Protein AF-A0A433E948-F1 (afdb_monomer_lite)

Structure (mmCIF, N/CA/C/O backbone):
data_AF-A0A433E948-F1
#
_entry.id   AF-A0A433E948-F1
#
loop_
_atom_site.group_PDB
_atom_site.id
_atom_site.type_symbol
_atom_site.label_atom_id
_atom_site.label_alt_id
_atom_site.label_comp_id
_atom_site.label_asym_id
_atom_site.label_entity_id
_atom_site.label_seq_id
_atom_site.pdbx_PDB_ins_code
_atom_site.Cartn_x
_atom_site.Cartn_y
_atom_site.Cartn_z
_atom_site.occupancy
_atom_site.B_iso_or_equiv
_atom_site.auth_seq_id
_atom_site.auth_comp_id
_atom_site.auth_asym_id
_atom_site.auth_atom_id
_atom_site.pdbx_PDB_model_num
ATOM 1 N N . MET A 1 1 ? 7.884 -12.802 -41.665 1.00 36.50 1 MET A N 1
ATOM 2 C CA . MET A 1 1 ? 8.271 -11.445 -41.231 1.00 36.50 1 MET A CA 1
ATOM 3 C C . MET A 1 1 ? 7.058 -10.825 -40.561 1.00 36.50 1 MET A C 1
ATOM 5 O O . MET A 1 1 ? 6.225 -10.236 -41.233 1.00 36.50 1 MET A O 1
ATOM 9 N N . THR A 1 2 ? 6.878 -11.065 -39.266 1.00 41.88 2 THR A N 1
ATOM 10 C CA . THR A 1 2 ? 5.901 -10.313 -38.471 1.00 41.88 2 THR A CA 1
ATOM 11 C C . THR A 1 2 ? 6.475 -8.914 -38.308 1.00 41.88 2 THR A C 1
ATOM 13 O O . THR A 1 2 ? 7.564 -8.786 -37.754 1.00 41.88 2 THR A O 1
ATOM 16 N N . GLN A 1 3 ? 5.821 -7.894 -38.867 1.00 40.62 3 GLN A N 1
ATOM 17 C CA . GLN A 1 3 ? 6.218 -6.512 -38.606 1.00 40.62 3 GLN A CA 1
ATOM 18 C C . GLN A 1 3 ? 6.177 -6.296 -37.090 1.00 40.62 3 GLN A C 1
ATOM 20 O O . GLN A 1 3 ? 5.140 -6.527 -36.466 1.00 40.62 3 GLN A O 1
ATOM 25 N N . GLU A 1 4 ? 7.318 -5.945 -36.492 1.00 48.28 4 GLU A N 1
ATOM 26 C CA . GLU A 1 4 ? 7.333 -5.499 -35.102 1.00 48.28 4 GLU A CA 1
ATOM 27 C C . GLU A 1 4 ? 6.464 -4.233 -35.022 1.00 48.28 4 GLU A C 1
ATOM 29 O O . GLU A 1 4 ? 6.575 -3.372 -35.898 1.00 48.28 4 GLU A O 1
ATOM 34 N N . PRO A 1 5 ? 5.549 -4.132 -34.043 1.00 51.66 5 PRO A N 1
ATOM 35 C CA . PRO A 1 5 ? 4.660 -2.986 -33.935 1.00 51.66 5 PRO A CA 1
ATOM 36 C C . PRO A 1 5 ? 5.494 -1.708 -33.812 1.00 51.66 5 PRO A C 1
ATOM 38 O O . PRO A 1 5 ? 6.312 -1.580 -32.900 1.00 51.66 5 PRO A O 1
ATOM 41 N N . GLU A 1 6 ? 5.288 -0.776 -34.742 1.00 46.12 6 GLU A N 1
ATOM 42 C CA . GLU A 1 6 ? 5.963 0.518 -34.779 1.00 46.12 6 GLU A CA 1
ATOM 43 C C . GLU A 1 6 ? 5.616 1.301 -33.505 1.00 46.12 6 GLU A C 1
ATOM 45 O O . GLU A 1 6 ? 4.512 1.824 -33.330 1.00 46.12 6 GLU A O 1
ATOM 50 N N . PHE A 1 7 ? 6.545 1.306 -32.548 1.00 49.09 7 PHE A N 1
ATOM 51 C CA . PHE A 1 7 ? 6.340 1.946 -31.259 1.00 49.09 7 PHE A CA 1
ATOM 52 C C . PHE A 1 7 ? 6.556 3.453 -31.406 1.00 49.09 7 PHE A C 1
ATOM 54 O O . PHE A 1 7 ? 7.684 3.940 -31.427 1.00 49.09 7 PHE A O 1
ATOM 61 N N . ASN A 1 8 ? 5.454 4.192 -31.526 1.00 48.59 8 ASN A N 1
ATOM 62 C CA . ASN A 1 8 ? 5.470 5.634 -31.723 1.00 48.59 8 ASN A CA 1
ATOM 63 C C . ASN A 1 8 ? 6.019 6.373 -30.481 1.00 48.59 8 ASN A C 1
ATOM 65 O O . ASN A 1 8 ? 5.336 6.512 -29.466 1.00 48.59 8 ASN A O 1
ATOM 69 N N . THR A 1 9 ? 7.250 6.880 -30.582 1.00 49.47 9 THR A N 1
ATOM 70 C CA . THR A 1 9 ? 7.962 7.641 -29.538 1.00 49.47 9 THR A CA 1
ATOM 71 C C . THR A 1 9 ? 7.533 9.109 -29.435 1.00 49.47 9 THR A C 1
ATOM 73 O O . THR A 1 9 ? 8.004 9.819 -28.548 1.00 49.47 9 THR A O 1
ATOM 76 N N . SER A 1 10 ? 6.641 9.585 -30.314 1.00 47.56 10 SER A N 1
ATOM 77 C CA . SER A 1 10 ? 6.194 10.988 -30.345 1.00 47.56 10 SER A CA 1
ATOM 78 C C . SER A 1 10 ? 5.072 11.318 -29.354 1.00 47.56 10 SER A C 1
ATOM 80 O O . SER A 1 10 ? 4.776 12.494 -29.128 1.00 47.56 10 SER A O 1
ATOM 82 N N . HIS A 1 11 ? 4.456 10.310 -28.727 1.00 45.62 11 HIS A N 1
ATOM 83 C CA . HIS A 1 11 ? 3.423 10.532 -27.720 1.00 45.62 11 HIS A CA 1
ATOM 84 C C . HIS A 1 11 ? 4.028 10.609 -26.311 1.00 45.62 11 HIS A C 1
ATOM 86 O O . HIS A 1 11 ? 4.824 9.742 -25.944 1.00 45.62 11 HIS A O 1
ATOM 92 N N . PRO A 1 12 ? 3.650 11.617 -25.496 1.00 50.97 12 PRO A N 1
ATOM 93 C CA . PRO A 1 12 ? 4.060 11.681 -24.099 1.00 50.97 12 PRO A CA 1
ATOM 94 C C . PRO A 1 12 ? 3.668 10.385 -23.394 1.00 50.97 12 PRO A C 1
ATOM 96 O O . PRO A 1 12 ? 2.629 9.796 -23.697 1.00 50.97 12 PRO A O 1
ATOM 99 N N . GLU A 1 13 ? 4.506 9.955 -22.456 1.00 54.75 13 GLU A N 1
ATOM 100 C CA . GLU A 1 13 ? 4.383 8.703 -21.712 1.00 54.75 13 GLU A CA 1
ATOM 101 C C . GLU A 1 13 ? 3.219 8.788 -20.708 1.00 54.75 13 GLU A C 1
ATOM 103 O O . GLU A 1 13 ? 3.379 8.846 -19.491 1.00 54.75 13 GLU A O 1
ATOM 108 N N . TYR A 1 14 ? 2.010 8.891 -21.249 1.00 53.09 14 TYR A N 1
ATOM 109 C CA . TYR A 1 14 ? 0.777 9.060 -20.513 1.00 53.09 14 TYR A CA 1
ATOM 110 C C . TYR A 1 14 ? 0.203 7.682 -20.220 1.00 53.09 14 TYR A C 1
ATOM 112 O O . TYR A 1 14 ? -0.416 7.045 -21.074 1.00 53.09 14 TYR A O 1
ATOM 120 N N . VAL A 1 15 ? 0.429 7.198 -19.002 1.00 59.47 15 VAL A N 1
ATOM 121 C CA . VAL A 1 15 ? -0.239 5.992 -18.515 1.00 59.47 15 VAL A CA 1
ATOM 122 C C . VAL A 1 15 ? -1.717 6.332 -18.282 1.00 59.47 15 VAL A C 1
ATOM 124 O O . VAL A 1 15 ? -2.007 7.277 -17.541 1.00 59.47 15 VAL A O 1
ATOM 127 N N . PRO A 1 16 ? -2.672 5.610 -18.900 1.00 62.66 16 PRO A N 1
ATOM 128 C CA . PRO A 1 16 ? -4.090 5.835 -18.653 1.00 62.66 16 PRO A CA 1
ATOM 129 C C . PRO A 1 16 ? -4.399 5.690 -17.161 1.00 62.66 16 PRO A C 1
ATOM 131 O O . PRO A 1 16 ? -3.874 4.792 -16.503 1.00 62.66 16 PRO A O 1
ATOM 134 N N . PHE A 1 17 ? -5.291 6.537 -16.640 1.00 58.91 17 PHE A N 1
ATOM 135 C CA . PHE A 1 17 ? -5.689 6.532 -15.226 1.00 58.91 17 PHE A CA 1
ATOM 136 C C . PHE A 1 17 ? -6.100 5.137 -14.733 1.00 58.91 17 PHE A C 1
ATOM 138 O O . PHE A 1 17 ? -5.697 4.728 -13.652 1.00 58.91 17 PHE A O 1
ATOM 145 N N . SER A 1 18 ? -6.838 4.384 -15.555 1.00 58.22 18 SER A N 1
ATOM 146 C CA . SER A 1 18 ? -7.261 3.021 -15.224 1.00 58.22 18 SER A CA 1
ATOM 147 C C . SER A 1 18 ? -6.076 2.076 -15.002 1.00 58.22 18 SER A C 1
ATOM 149 O O . SER A 1 18 ? -6.086 1.323 -14.037 1.00 58.22 18 SER A O 1
ATOM 151 N N . ASN A 1 19 ? -5.022 2.159 -15.816 1.00 66.00 19 ASN A N 1
ATOM 152 C CA . ASN A 1 19 ? -3.858 1.280 -15.688 1.00 66.00 19 ASN A CA 1
ATOM 153 C C . ASN A 1 19 ? -3.017 1.637 -14.456 1.00 66.00 19 ASN A C 1
ATOM 155 O O . ASN A 1 19 ? -2.548 0.742 -13.758 1.00 66.00 19 ASN A O 1
ATOM 159 N N . ALA A 1 20 ? -2.853 2.935 -14.176 1.00 65.88 20 ALA A N 1
ATOM 160 C CA . ALA A 1 20 ? -2.168 3.400 -12.969 1.00 65.88 20 ALA A CA 1
ATOM 161 C C . ALA A 1 20 ? -2.931 2.988 -11.698 1.00 65.88 20 ALA A C 1
ATOM 163 O O . ALA A 1 20 ? -2.327 2.489 -10.752 1.00 65.88 20 ALA A O 1
ATOM 164 N N . TYR A 1 21 ? -4.259 3.125 -11.717 1.00 64.88 21 TYR A N 1
ATOM 165 C CA . TYR A 1 21 ? -5.129 2.729 -10.614 1.00 64.88 21 TYR A CA 1
ATOM 166 C C . TYR A 1 21 ? -5.114 1.215 -10.377 1.00 64.88 21 TYR A C 1
ATOM 168 O O . TYR A 1 21 ? -4.964 0.783 -9.242 1.00 64.88 21 TYR A O 1
ATOM 176 N N . ILE A 1 22 ? -5.195 0.393 -11.431 1.00 67.62 22 ILE A N 1
ATOM 177 C CA . ILE A 1 22 ? -5.142 -1.074 -11.301 1.00 67.62 22 ILE A CA 1
ATOM 178 C C . ILE A 1 22 ? -3.809 -1.527 -10.685 1.00 67.62 22 ILE A C 1
ATOM 180 O O . ILE A 1 22 ? -3.804 -2.418 -9.836 1.00 67.62 22 ILE A O 1
ATOM 184 N N . GLY A 1 23 ? -2.688 -0.907 -11.073 1.00 65.44 23 GLY A N 1
ATOM 185 C CA . GLY A 1 23 ? -1.378 -1.201 -10.484 1.00 65.44 23 GLY A CA 1
ATOM 186 C C . GLY A 1 23 ? -1.305 -0.857 -8.993 1.00 65.44 23 GLY A C 1
ATOM 187 O O . GLY A 1 23 ? -0.847 -1.673 -8.190 1.00 65.44 23 GLY A O 1
ATOM 188 N N . HIS A 1 24 ? -1.817 0.316 -8.616 1.00 70.62 24 HIS A N 1
ATOM 189 C CA . HIS A 1 24 ? -1.901 0.746 -7.219 1.00 70.62 24 HIS A CA 1
ATOM 190 C C . HIS A 1 24 ? -2.816 -0.173 -6.399 1.00 70.62 24 HIS A C 1
ATOM 192 O O . HIS A 1 24 ? -2.394 -0.694 -5.375 1.00 70.62 24 HIS A O 1
ATOM 198 N N . VAL A 1 25 ? -4.001 -0.520 -6.911 1.00 69.94 25 VAL A N 1
ATOM 199 C CA . VAL A 1 25 ? -4.935 -1.448 -6.248 1.00 69.94 25 VAL A CA 1
ATOM 200 C C . VAL A 1 25 ? -4.334 -2.838 -6.039 1.00 69.94 25 VAL A C 1
ATOM 202 O O . VAL A 1 25 ? -4.521 -3.421 -4.974 1.00 69.94 25 VAL A O 1
ATOM 205 N N . MET A 1 26 ? -3.594 -3.378 -7.011 1.00 73.25 26 MET A N 1
ATOM 206 C CA . MET A 1 26 ? -2.921 -4.672 -6.841 1.00 73.25 26 MET A CA 1
ATOM 207 C C . MET A 1 26 ? -1.862 -4.619 -5.735 1.00 73.25 26 MET A C 1
ATOM 209 O O . MET A 1 26 ? -1.799 -5.510 -4.888 1.00 73.25 26 MET A O 1
ATOM 213 N N . THR A 1 27 ? -1.062 -3.553 -5.713 1.00 75.38 27 THR A N 1
ATOM 214 C CA . THR A 1 27 ? 0.006 -3.372 -4.720 1.00 75.38 27 THR A CA 1
ATOM 215 C C . THR A 1 27 ? -0.581 -3.123 -3.325 1.00 75.38 27 THR A C 1
ATOM 217 O O . THR A 1 27 ? -0.209 -3.799 -2.364 1.00 75.38 27 THR A O 1
ATOM 220 N N . GLY A 1 28 ? -1.575 -2.238 -3.226 1.00 76.06 28 GLY A N 1
ATOM 221 C CA . GLY A 1 28 ? -2.338 -1.958 -2.012 1.00 76.06 28 GLY A CA 1
ATOM 222 C C . GLY A 1 28 ? -3.085 -3.179 -1.480 1.00 76.06 28 GLY A C 1
ATOM 223 O O . GLY A 1 28 ? -3.131 -3.394 -0.271 1.00 76.06 28 GLY A O 1
ATOM 224 N N . GLY A 1 29 ? -3.595 -4.041 -2.364 1.00 78.81 29 GLY A N 1
ATOM 225 C CA . GLY A 1 29 ? -4.227 -5.306 -1.992 1.00 78.81 29 GLY A CA 1
ATOM 226 C C . GLY A 1 29 ? -3.271 -6.254 -1.263 1.00 78.81 29 GLY A C 1
ATOM 227 O O . GLY A 1 29 ? -3.619 -6.783 -0.208 1.00 78.81 29 GLY A O 1
ATOM 228 N N . ILE A 1 30 ? -2.043 -6.425 -1.767 1.00 83.25 30 ILE A N 1
ATOM 229 C CA . ILE A 1 30 ? -1.013 -7.254 -1.111 1.00 83.25 30 ILE A CA 1
ATOM 230 C C . ILE A 1 30 ? -0.652 -6.682 0.265 1.00 83.25 30 ILE A C 1
ATOM 232 O O . ILE A 1 30 ? -0.582 -7.423 1.254 1.00 83.25 30 ILE A O 1
ATOM 236 N N . VAL A 1 31 ? -0.460 -5.361 0.344 1.00 82.75 31 VAL A N 1
ATOM 237 C CA . VAL A 1 31 ? -0.175 -4.662 1.606 1.00 82.75 31 VAL A CA 1
ATOM 238 C C . VAL A 1 31 ? -1.304 -4.882 2.609 1.00 82.75 31 VAL A C 1
ATOM 240 O O . VAL A 1 31 ? -1.048 -5.266 3.748 1.00 82.75 31 VAL A O 1
ATOM 243 N N . ALA A 1 32 ? -2.553 -4.714 2.188 1.00 82.69 32 ALA A N 1
ATOM 244 C CA . ALA A 1 32 ? -3.706 -4.835 3.064 1.00 82.69 32 ALA A CA 1
ATOM 245 C C . ALA A 1 32 ? -3.953 -6.261 3.562 1.00 82.69 32 ALA A C 1
ATOM 247 O O . ALA A 1 32 ? -4.282 -6.440 4.734 1.00 82.69 32 ALA A O 1
ATOM 248 N N . VAL A 1 33 ? -3.741 -7.281 2.724 1.00 86.25 33 VAL A N 1
ATOM 249 C CA . VAL A 1 33 ? -3.783 -8.686 3.165 1.00 86.25 33 VAL A CA 1
ATOM 250 C C . VAL A 1 33 ? -2.695 -8.946 4.206 1.00 86.25 33 VAL A C 1
ATOM 252 O O . VAL A 1 33 ? -2.969 -9.535 5.252 1.00 86.25 33 VAL A O 1
ATOM 255 N N . THR A 1 34 ? -1.479 -8.454 3.960 1.00 86.56 34 THR A N 1
ATOM 256 C CA . THR A 1 34 ? -0.351 -8.608 4.890 1.00 86.56 34 THR A CA 1
ATOM 257 C C . THR A 1 34 ? -0.650 -7.936 6.231 1.00 86.56 34 THR A C 1
ATOM 259 O O . THR A 1 34 ? -0.540 -8.572 7.280 1.00 86.56 34 THR A O 1
ATOM 262 N N . VAL A 1 35 ? -1.099 -6.678 6.213 1.00 88.19 35 VAL A N 1
ATOM 263 C CA . VAL A 1 35 ? -1.495 -5.935 7.420 1.00 88.19 35 VAL A CA 1
ATOM 264 C C . VAL A 1 35 ? -2.659 -6.620 8.133 1.00 88.19 35 VAL A C 1
ATOM 266 O O . VAL A 1 35 ? -2.640 -6.724 9.357 1.00 88.19 35 VAL A O 1
ATOM 269 N N . GLY A 1 36 ? -3.638 -7.136 7.389 1.00 87.19 36 GLY A N 1
ATOM 270 C CA . GLY A 1 36 ? -4.776 -7.866 7.938 1.00 87.19 36 GLY A CA 1
ATOM 271 C C . GLY A 1 36 ? -4.359 -9.108 8.723 1.00 87.19 36 GLY A C 1
ATOM 272 O O . GLY A 1 36 ? -4.812 -9.299 9.851 1.00 87.19 36 GLY A O 1
ATOM 273 N N . ILE A 1 37 ? -3.442 -9.909 8.172 1.00 88.81 37 ILE A N 1
ATOM 274 C CA . ILE A 1 37 ? -2.891 -11.093 8.848 1.00 88.81 37 ILE A CA 1
ATOM 275 C C . ILE A 1 37 ? -2.121 -10.684 10.108 1.00 88.81 37 ILE A C 1
ATOM 277 O O . ILE A 1 37 ? -2.341 -11.255 11.177 1.00 88.81 37 ILE A O 1
ATOM 281 N N . VAL A 1 38 ? -1.247 -9.677 10.012 1.00 90.44 38 VAL A N 1
ATOM 282 C CA . VAL A 1 38 ? -0.446 -9.208 11.157 1.00 90.44 38 VAL A CA 1
ATOM 283 C C . VAL A 1 38 ? -1.340 -8.654 12.268 1.00 90.44 38 VAL A C 1
ATOM 285 O O . VAL A 1 38 ? -1.141 -8.974 13.441 1.00 90.44 38 VAL A O 1
ATOM 288 N N . TYR A 1 39 ? -2.357 -7.869 11.919 1.00 90.44 39 TYR A N 1
ATOM 289 C CA . TYR A 1 39 ? -3.329 -7.360 12.881 1.00 90.44 39 TYR A CA 1
ATOM 290 C C . TYR A 1 39 ? -4.122 -8.481 13.543 1.00 90.44 39 TYR A C 1
ATOM 292 O O . TYR A 1 39 ? -4.300 -8.474 14.761 1.00 90.44 39 TYR A O 1
ATOM 300 N N . TRP A 1 40 ? -4.563 -9.468 12.762 1.00 87.00 40 TRP A N 1
ATOM 301 C CA . TRP A 1 40 ? -5.281 -10.615 13.299 1.00 87.00 40 TRP A CA 1
ATOM 302 C C . TRP A 1 40 ? -4.433 -11.369 14.329 1.00 87.00 40 TRP A C 1
ATOM 304 O O . TRP A 1 40 ? -4.918 -11.631 15.429 1.00 87.00 40 TRP A O 1
ATOM 314 N N . LEU A 1 41 ? -3.148 -11.606 14.042 1.00 88.19 41 LEU A N 1
ATOM 315 C CA . LEU A 1 41 ? -2.209 -12.210 14.995 1.00 88.19 41 LEU A CA 1
ATOM 316 C C . LEU A 1 41 ? -2.028 -11.364 16.265 1.00 88.19 41 LEU A C 1
ATOM 318 O O . LEU A 1 41 ? -1.987 -11.918 17.363 1.00 88.19 41 LEU A O 1
ATOM 322 N N . LEU A 1 42 ? -1.974 -10.034 16.143 1.00 88.06 42 LEU A N 1
ATOM 323 C CA . LEU A 1 42 ? -1.914 -9.122 17.293 1.00 88.06 42 LEU A CA 1
ATOM 324 C C . LEU A 1 42 ? -3.214 -9.122 18.112 1.00 88.06 42 LEU A C 1
ATOM 326 O O . LEU A 1 42 ? -3.175 -8.993 19.332 1.00 88.06 42 LEU A O 1
ATOM 330 N N . SER A 1 43 ? -4.372 -9.310 17.483 1.00 85.62 43 SER A N 1
ATOM 331 C CA . SER A 1 43 ? -5.663 -9.313 18.186 1.00 85.62 43 SER A CA 1
ATOM 332 C C . SER A 1 43 ? -5.861 -10.520 19.120 1.00 85.62 43 SER A C 1
ATOM 334 O O . SER A 1 43 ? -6.705 -10.474 20.019 1.00 85.62 43 SER A O 1
ATOM 336 N N . ILE A 1 44 ? -5.071 -11.591 18.947 1.00 85.25 44 ILE A N 1
ATOM 337 C CA . ILE A 1 44 ? -5.133 -12.805 19.777 1.00 85.25 44 ILE A CA 1
ATOM 338 C C . ILE A 1 44 ? -4.737 -12.499 21.236 1.00 85.25 44 ILE A C 1
ATOM 340 O O . ILE A 1 44 ? -5.564 -12.735 22.124 1.00 85.25 44 ILE A O 1
ATOM 344 N N . PRO A 1 45 ? -3.530 -11.964 21.524 1.00 84.81 45 PRO A N 1
ATOM 345 C CA . PRO A 1 45 ? -3.131 -11.610 22.886 1.00 84.81 45 PRO A CA 1
ATOM 346 C C . PRO A 1 45 ? -3.756 -10.302 23.400 1.00 84.81 45 PRO A C 1
ATOM 348 O O . PRO A 1 45 ? -3.878 -10.132 24.612 1.00 84.81 45 PRO A O 1
ATOM 351 N N . PHE A 1 46 ? -4.164 -9.378 22.522 1.00 82.88 46 PHE A N 1
ATOM 352 C CA . PHE A 1 46 ? -4.648 -8.051 22.920 1.00 82.88 46 PHE A CA 1
ATOM 353 C C . PHE A 1 46 ? -6.167 -7.919 22.757 1.00 82.88 46 PHE A C 1
ATOM 355 O O . PHE A 1 46 ? -6.675 -7.598 21.684 1.00 82.88 46 PHE A O 1
ATOM 362 N N . SER A 1 47 ? -6.910 -8.091 23.856 1.00 78.44 47 SER A N 1
ATOM 363 C CA . SER A 1 47 ? -8.381 -7.991 23.870 1.00 78.44 47 SER A CA 1
ATOM 364 C C . SER A 1 47 ? -8.919 -6.637 23.388 1.00 78.44 47 SER A C 1
ATOM 366 O O . SER A 1 47 ? -9.983 -6.596 22.778 1.00 78.44 47 SER A O 1
ATOM 368 N N . ALA A 1 48 ? -8.169 -5.551 23.598 1.00 78.25 48 ALA A N 1
ATOM 369 C CA . ALA A 1 48 ? -8.510 -4.201 23.144 1.00 78.25 48 ALA A CA 1
ATOM 370 C C . ALA A 1 48 ? -8.506 -4.030 21.609 1.00 78.25 48 ALA A C 1
ATOM 372 O O . ALA A 1 48 ? -8.990 -3.017 21.107 1.00 78.25 48 ALA A O 1
ATOM 373 N N . LEU A 1 49 ? -7.960 -5.002 20.870 1.00 81.88 49 LEU A N 1
ATOM 374 C CA . LEU A 1 49 ? -7.902 -5.020 19.405 1.00 81.88 49 LEU A CA 1
ATOM 375 C C . LEU A 1 49 ? -8.893 -6.015 18.790 1.00 81.88 49 LEU A C 1
ATOM 377 O O . LEU A 1 49 ? -8.842 -6.279 17.592 1.00 81.88 49 LEU A O 1
ATOM 381 N N . LYS A 1 50 ? -9.787 -6.606 19.588 1.00 86.06 50 LYS A N 1
ATOM 382 C CA . LYS A 1 50 ? -10.800 -7.514 19.052 1.00 86.06 50 LYS A CA 1
ATOM 383 C C . LYS A 1 50 ? -11.880 -6.722 18.331 1.00 86.06 50 LYS A C 1
ATOM 385 O O . LYS A 1 50 ? -12.530 -5.858 18.910 1.00 86.06 50 LYS A O 1
ATOM 390 N N . VAL A 1 51 ? -12.093 -7.084 17.077 1.00 86.19 51 VAL A N 1
ATOM 391 C CA . VAL A 1 51 ? -13.137 -6.549 16.204 1.00 86.19 51 VAL A CA 1
ATOM 392 C C . VAL A 1 51 ? -13.914 -7.704 15.591 1.00 86.19 51 VAL A C 1
ATOM 394 O O . VAL A 1 51 ? -13.414 -8.830 15.507 1.00 86.19 51 VAL A O 1
ATOM 397 N N . ASN A 1 52 ? -15.148 -7.443 15.166 1.00 88.44 52 ASN A N 1
ATOM 398 C CA . ASN A 1 52 ? -15.894 -8.416 14.383 1.00 88.44 52 ASN A CA 1
ATOM 399 C C . ASN A 1 52 ? -15.180 -8.642 13.037 1.00 88.44 52 ASN A C 1
ATOM 401 O O . ASN A 1 52 ? -14.785 -7.683 12.373 1.00 88.44 52 ASN A O 1
ATOM 405 N N . LEU A 1 53 ? -15.016 -9.907 12.632 1.00 84.69 53 LEU A N 1
ATOM 406 C CA . LEU A 1 53 ? -14.322 -10.263 11.391 1.00 84.69 53 LEU A CA 1
ATOM 407 C C . LEU A 1 53 ? -14.996 -9.649 10.156 1.00 84.69 53 LEU A C 1
ATOM 409 O O . LEU A 1 53 ? -14.302 -9.191 9.253 1.00 84.69 53 LEU A O 1
ATOM 413 N N . GLN A 1 54 ? -16.330 -9.616 10.119 1.00 87.81 54 GLN A N 1
ATOM 414 C CA . GLN A 1 54 ? -17.078 -9.046 9.001 1.00 87.81 54 GLN A CA 1
ATOM 415 C C . GLN A 1 54 ? -16.810 -7.543 8.871 1.00 87.81 54 GLN A C 1
ATOM 417 O O . GLN A 1 54 ? -16.456 -7.078 7.787 1.00 87.81 54 GLN A O 1
ATOM 422 N N . ASP A 1 55 ? -16.905 -6.805 9.978 1.00 87.38 55 ASP A N 1
ATOM 423 C CA . ASP A 1 55 ? -16.644 -5.361 10.001 1.00 87.38 55 ASP A CA 1
ATOM 424 C C . ASP A 1 55 ? -15.191 -5.059 9.622 1.00 87.38 55 ASP A C 1
ATOM 426 O O . ASP A 1 55 ? -14.920 -4.123 8.871 1.00 87.38 55 ASP A O 1
ATOM 430 N N . PHE A 1 56 ? -14.252 -5.894 10.078 1.00 87.25 56 PHE A N 1
ATOM 431 C CA . PHE A 1 56 ? -12.837 -5.775 9.738 1.00 87.25 56 PHE A CA 1
ATOM 432 C C . PHE A 1 56 ? -12.558 -5.990 8.247 1.00 87.25 56 PHE A C 1
ATOM 434 O O . PHE A 1 56 ? -11.815 -5.216 7.642 1.00 87.25 56 PHE A O 1
ATOM 441 N N . VAL A 1 57 ? -13.163 -7.010 7.633 1.00 86.75 57 VAL A N 1
ATOM 442 C CA . VAL A 1 57 ? -13.000 -7.284 6.197 1.00 86.75 57 VAL A CA 1
ATOM 443 C C . VAL A 1 57 ? -13.572 -6.139 5.361 1.00 86.75 57 VAL A C 1
ATOM 445 O O . VAL A 1 57 ? -12.898 -5.659 4.450 1.00 86.75 57 VAL A O 1
ATOM 448 N N . ILE A 1 58 ? -14.776 -5.661 5.690 1.00 88.44 58 ILE A N 1
ATOM 449 C CA . ILE A 1 58 ? -15.395 -4.518 5.000 1.00 88.44 58 ILE A CA 1
ATOM 450 C C . ILE A 1 58 ? -14.502 -3.280 5.132 1.00 88.44 58 ILE A C 1
ATOM 452 O O . ILE A 1 58 ? -14.232 -2.599 4.142 1.00 88.44 58 ILE A O 1
ATOM 456 N N . PHE A 1 59 ? -14.000 -3.019 6.339 1.00 89.88 59 PHE A N 1
ATOM 457 C CA . PHE A 1 59 ? -13.101 -1.907 6.612 1.00 89.88 59 PHE A CA 1
ATOM 458 C C . PHE A 1 59 ? -11.821 -1.962 5.763 1.00 89.88 59 PHE A C 1
ATOM 460 O O . PHE A 1 59 ? -11.495 -0.979 5.099 1.00 89.88 59 PHE A O 1
ATOM 467 N N . ILE A 1 60 ? -11.125 -3.104 5.730 1.00 86.81 60 ILE A N 1
ATOM 468 C CA . ILE A 1 60 ? -9.895 -3.277 4.942 1.00 86.81 60 ILE A CA 1
ATOM 469 C C . ILE A 1 60 ? -10.147 -3.011 3.453 1.00 86.81 60 ILE A C 1
ATOM 471 O O . ILE A 1 60 ? -9.368 -2.302 2.815 1.00 86.81 60 ILE A O 1
ATOM 475 N N . VAL A 1 61 ? -11.251 -3.525 2.905 1.00 87.38 61 VAL A N 1
ATOM 476 C CA . VAL A 1 61 ? -11.614 -3.304 1.497 1.00 87.38 61 VAL A CA 1
ATOM 477 C C . VAL A 1 61 ? -11.846 -1.818 1.214 1.00 87.38 61 VAL A C 1
ATOM 479 O O . VAL A 1 61 ? -11.335 -1.293 0.224 1.00 87.38 61 VAL A O 1
ATOM 482 N N . LEU A 1 62 ? -12.574 -1.120 2.091 1.00 88.06 62 LEU A N 1
ATOM 483 C CA . LEU A 1 62 ? -12.833 0.313 1.939 1.00 88.06 62 LEU A CA 1
ATOM 484 C C . LEU A 1 62 ? -11.559 1.150 2.052 1.00 88.06 62 LEU A C 1
ATOM 486 O O . LEU A 1 62 ? -11.396 2.100 1.285 1.00 88.06 62 LEU A O 1
ATOM 490 N N . VAL A 1 63 ? -10.655 0.795 2.969 1.00 86.44 63 VAL A N 1
ATOM 491 C CA . VAL A 1 63 ? -9.363 1.475 3.114 1.00 86.44 63 VAL A CA 1
ATOM 492 C C . VAL A 1 63 ? -8.545 1.341 1.845 1.00 86.44 63 VAL A C 1
ATOM 494 O O . VAL A 1 63 ? -8.107 2.368 1.346 1.00 86.44 63 VAL A O 1
ATOM 497 N N . VAL A 1 64 ? -8.398 0.132 1.292 1.00 84.69 64 VAL A N 1
ATOM 498 C CA . VAL A 1 64 ? -7.646 -0.077 0.043 1.00 84.69 64 VAL A CA 1
ATOM 499 C C . VAL A 1 64 ? -8.256 0.739 -1.087 1.00 84.69 64 VAL A C 1
ATOM 501 O O . VAL A 1 64 ? -7.579 1.542 -1.714 1.00 84.69 64 VAL A O 1
ATOM 504 N N . ILE A 1 65 ? -9.556 0.600 -1.340 1.00 84.94 65 ILE A N 1
ATOM 505 C CA . ILE A 1 65 ? -10.182 1.311 -2.460 1.00 84.94 65 ILE A CA 1
ATOM 506 C C . ILE A 1 65 ? -10.047 2.829 -2.275 1.00 84.94 65 ILE A C 1
ATOM 508 O O . ILE A 1 65 ? -9.685 3.534 -3.217 1.00 84.94 65 ILE A O 1
ATOM 512 N N . GLY A 1 66 ? -10.301 3.331 -1.065 1.00 84.00 66 GLY A N 1
ATOM 513 C CA . GLY A 1 66 ? -10.243 4.753 -0.747 1.00 84.00 66 GLY A CA 1
ATOM 514 C C . GLY A 1 66 ? -8.831 5.333 -0.815 1.00 84.00 66 GLY A C 1
ATOM 515 O O . GLY A 1 66 ? -8.632 6.363 -1.461 1.00 84.00 66 GLY A O 1
ATOM 516 N N . SER A 1 67 ? -7.845 4.686 -0.189 1.00 80.00 67 SER A N 1
ATOM 517 C CA . SER A 1 67 ? -6.460 5.166 -0.173 1.00 80.00 67 SER A CA 1
ATOM 518 C C . SER A 1 67 ? -5.867 5.175 -1.572 1.00 80.00 67 SER A C 1
ATOM 520 O O . SER A 1 67 ? -5.299 6.187 -1.976 1.00 80.00 67 SER A O 1
ATOM 522 N N . GLU A 1 68 ? -6.069 4.106 -2.343 1.00 81.75 68 GLU A N 1
ATOM 523 C CA . GLU A 1 68 ? -5.526 3.987 -3.696 1.00 81.75 68 GLU A CA 1
ATOM 524 C C . GLU A 1 68 ? -6.152 5.013 -4.649 1.00 81.75 68 GLU A C 1
ATOM 526 O O . GLU A 1 68 ? -5.460 5.611 -5.479 1.00 81.75 68 GLU A O 1
ATOM 531 N N . LEU A 1 69 ? -7.450 5.304 -4.491 1.00 81.81 69 LEU A N 1
ATOM 532 C CA . LEU A 1 69 ? -8.100 6.397 -5.219 1.00 81.81 69 LEU A CA 1
ATOM 533 C C . LEU A 1 69 ? -7.479 7.755 -4.865 1.00 81.81 69 LEU A C 1
ATOM 535 O O . LEU A 1 69 ? -7.162 8.532 -5.769 1.00 81.81 69 LEU A O 1
ATOM 539 N N . ILE A 1 70 ? -7.275 8.042 -3.576 1.00 82.00 70 ILE A N 1
ATOM 540 C CA . ILE A 1 70 ? -6.699 9.316 -3.121 1.00 82.00 70 ILE A CA 1
ATOM 541 C C . ILE A 1 70 ? -5.252 9.463 -3.612 1.00 82.00 70 ILE A C 1
ATOM 543 O O . ILE A 1 70 ? -4.908 10.505 -4.172 1.00 82.00 70 ILE A O 1
ATOM 547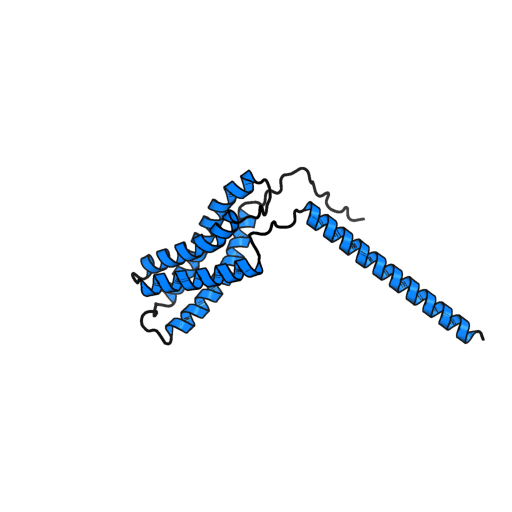 N N . VAL A 1 71 ? -4.418 8.430 -3.463 1.00 79.00 71 VAL A N 1
ATOM 548 C CA . VAL A 1 71 ? -3.020 8.430 -3.927 1.00 79.00 71 VAL A CA 1
ATOM 549 C C . VAL A 1 71 ? -2.956 8.66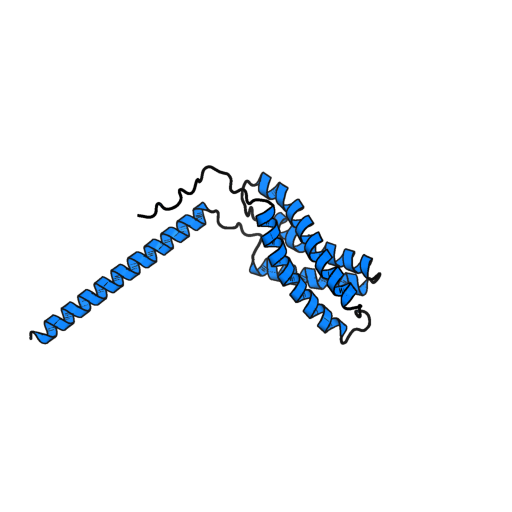8 -5.435 1.00 79.00 71 VAL A C 1
ATOM 551 O O . VAL A 1 71 ? -2.249 9.575 -5.883 1.00 79.00 71 VAL A O 1
ATOM 554 N N . THR A 1 72 ? -3.765 7.946 -6.216 1.00 75.06 72 THR A N 1
ATOM 555 C CA . THR A 1 72 ? -3.800 8.104 -7.679 1.00 75.06 72 THR A CA 1
ATOM 556 C C . THR A 1 72 ? -4.213 9.526 -8.079 1.00 75.06 72 THR A C 1
ATOM 558 O O . THR A 1 72 ? -3.640 10.108 -9.005 1.00 75.06 72 THR A O 1
ATOM 561 N N . LEU A 1 73 ? -5.184 10.125 -7.379 1.00 76.75 73 LEU A N 1
ATOM 562 C CA . LEU A 1 73 ? -5.619 11.503 -7.632 1.00 76.75 73 LEU A CA 1
ATOM 563 C C . LEU A 1 73 ? -4.535 12.534 -7.291 1.00 76.75 73 LEU A C 1
ATOM 565 O O . LEU A 1 73 ? -4.341 13.477 -8.062 1.00 76.75 73 LEU A O 1
ATOM 569 N N . LEU A 1 74 ? -3.810 12.349 -6.184 1.00 74.81 74 LEU A N 1
ATOM 570 C CA . LEU A 1 74 ? -2.738 13.251 -5.748 1.00 74.81 74 LEU A CA 1
ATOM 571 C C . LEU A 1 74 ? -1.484 13.154 -6.628 1.00 74.81 74 LEU A C 1
ATOM 573 O O . LEU A 1 74 ? -0.817 14.162 -6.870 1.00 74.81 74 LEU A O 1
ATOM 577 N N . GLN A 1 75 ? -1.178 11.970 -7.160 1.00 68.38 75 GLN A N 1
ATOM 578 C CA . GLN A 1 75 ? -0.023 11.756 -8.036 1.00 68.38 75 GLN A CA 1
ATOM 579 C C . GLN A 1 75 ? -0.259 12.255 -9.470 1.00 68.38 75 GLN A C 1
ATOM 581 O O . GLN A 1 75 ? 0.675 12.703 -10.139 1.00 68.38 75 GLN A O 1
ATOM 586 N N . ARG A 1 76 ? -1.505 12.248 -9.955 1.00 67.00 76 ARG A N 1
ATOM 587 C CA . ARG A 1 76 ? -1.853 12.656 -11.327 1.00 67.00 76 ARG A CA 1
ATOM 588 C C . ARG A 1 76 ? -1.375 14.062 -11.736 1.00 67.00 76 ARG A C 1
ATOM 590 O O . ARG A 1 76 ? -0.818 14.174 -12.830 1.00 67.00 76 ARG A O 1
ATOM 597 N N . PRO A 1 77 ? -1.523 15.135 -10.932 1.00 60.28 77 PRO A N 1
ATOM 598 C CA . PRO A 1 77 ? -0.981 16.446 -11.293 1.00 60.28 77 PRO A CA 1
ATOM 599 C C . PRO A 1 77 ? 0.552 16.448 -11.383 1.00 60.28 77 PRO A C 1
ATOM 601 O O . PRO A 1 77 ? 1.104 17.153 -12.228 1.00 60.28 77 PRO A O 1
ATOM 604 N N . LEU A 1 78 ? 1.245 15.636 -10.575 1.00 59.81 78 LEU A N 1
ATOM 605 C CA . LEU A 1 78 ? 2.704 15.502 -10.632 1.00 59.81 78 LEU A CA 1
ATOM 606 C C . LEU A 1 78 ? 3.152 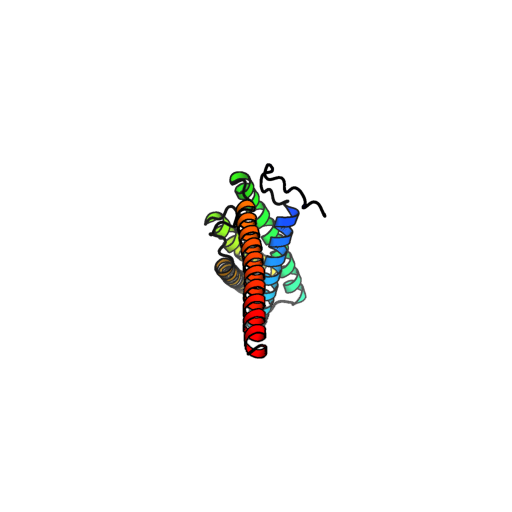14.786 -11.912 1.00 59.81 78 LEU A C 1
ATOM 608 O O . LEU A 1 78 ? 4.074 15.254 -12.577 1.00 59.81 78 LEU A O 1
ATOM 612 N N . VAL A 1 79 ? 2.451 13.720 -12.306 1.00 58.59 79 VAL A N 1
ATOM 613 C CA . VAL A 1 79 ? 2.687 12.980 -13.560 1.00 58.59 79 VAL A CA 1
ATOM 614 C C . VAL A 1 79 ? 2.442 13.873 -14.783 1.00 58.59 79 VAL A C 1
ATOM 616 O O . VAL A 1 79 ? 3.253 13.902 -15.709 1.00 58.59 79 VAL A O 1
ATOM 619 N N . ILE A 1 80 ? 1.366 14.671 -14.771 1.00 60.31 80 ILE A N 1
ATOM 620 C CA . ILE A 1 80 ? 1.054 15.626 -15.849 1.00 60.31 80 ILE A CA 1
ATOM 621 C C . ILE A 1 80 ? 2.127 16.719 -15.938 1.00 60.31 80 ILE A C 1
ATOM 623 O O . ILE A 1 80 ? 2.574 17.055 -17.036 1.00 60.31 80 ILE A O 1
ATOM 627 N N . LYS A 1 81 ? 2.574 17.253 -14.794 1.00 58.66 81 LYS A N 1
ATOM 628 C CA . LYS A 1 81 ? 3.608 18.297 -14.742 1.00 58.66 81 LYS A CA 1
ATOM 629 C C . LYS A 1 81 ? 4.977 17.783 -15.189 1.00 58.66 81 LYS A C 1
ATOM 631 O O . LYS A 1 81 ? 5.724 18.522 -15.822 1.00 58.66 81 LYS A O 1
ATOM 636 N N . ALA A 1 82 ? 5.297 16.530 -14.883 1.00 57.06 82 ALA A N 1
ATOM 637 C CA . ALA A 1 82 ? 6.575 15.918 -15.221 1.00 57.06 82 ALA A CA 1
ATOM 638 C C . ALA A 1 82 ? 6.615 15.265 -16.615 1.00 57.06 82 ALA A C 1
ATOM 640 O O . ALA A 1 82 ? 7.698 14.897 -17.060 1.00 57.06 82 ALA A O 1
ATOM 641 N N . ARG A 1 83 ? 5.467 15.117 -17.302 1.00 57.38 83 ARG A N 1
ATOM 642 C CA . ARG A 1 83 ? 5.324 14.420 -18.601 1.00 57.38 83 ARG A CA 1
ATOM 643 C C . ARG A 1 83 ? 5.966 13.021 -18.632 1.00 57.38 83 ARG A C 1
ATOM 645 O O . ARG A 1 83 ? 6.397 12.564 -19.688 1.00 57.38 83 ARG A O 1
ATOM 652 N N . HIS A 1 84 ? 6.021 12.350 -17.486 1.00 52.66 84 HIS A N 1
ATOM 653 C CA . HIS A 1 84 ? 6.723 11.083 -17.315 1.00 52.66 84 HIS A CA 1
ATOM 654 C C . HIS A 1 84 ? 5.897 10.138 -16.443 1.00 52.66 84 HIS A C 1
ATOM 656 O O . HIS A 1 84 ? 5.341 10.583 -15.437 1.00 52.66 84 HIS A O 1
ATOM 662 N N . GLY A 1 85 ? 5.806 8.860 -16.827 1.00 51.69 85 GLY A N 1
ATOM 663 C CA . GLY A 1 85 ? 4.929 7.883 -16.167 1.00 51.69 85 GLY A CA 1
ATOM 664 C C . GLY A 1 85 ? 5.349 7.527 -14.735 1.00 51.69 85 GLY A C 1
ATOM 665 O O . GLY A 1 85 ? 4.493 7.222 -13.912 1.00 51.69 85 GLY A O 1
ATOM 666 N N . SER A 1 86 ? 6.646 7.628 -14.430 1.00 55.72 86 SER A N 1
ATOM 667 C CA . SER A 1 86 ? 7.218 7.512 -13.083 1.00 55.72 86 SER A CA 1
ATOM 668 C C . SER A 1 86 ? 8.184 8.678 -12.867 1.00 55.72 86 SER A C 1
ATOM 670 O O . SER A 1 86 ? 9.386 8.560 -13.113 1.00 55.72 86 SER A O 1
ATOM 672 N N . PRO A 1 87 ? 7.679 9.862 -12.487 1.00 51.81 87 PRO A N 1
ATOM 673 C CA . PRO A 1 87 ? 8.505 11.061 -12.446 1.00 51.81 87 PRO A CA 1
ATOM 674 C C . PRO A 1 87 ? 9.630 10.988 -11.410 1.00 51.81 87 PRO A C 1
ATOM 676 O O . PRO A 1 87 ? 10.602 11.734 -11.563 1.00 51.81 87 PRO A O 1
ATOM 679 N N . GLY A 1 88 ? 9.513 10.084 -10.426 1.00 59.19 88 GLY A N 1
ATOM 680 C CA . GLY A 1 88 ? 10.420 9.938 -9.293 1.00 59.19 88 GLY A CA 1
ATOM 681 C C . GLY A 1 88 ? 10.457 11.190 -8.413 1.00 59.19 88 GLY A C 1
ATOM 682 O O . GLY A 1 88 ? 10.125 12.300 -8.836 1.00 59.19 88 GLY A O 1
ATOM 683 N N . GLY A 1 89 ? 10.865 11.022 -7.160 1.00 64.81 89 GLY A N 1
ATOM 684 C CA . GLY A 1 89 ? 11.154 12.139 -6.261 1.00 64.81 89 GLY A CA 1
ATOM 685 C C . GLY A 1 89 ? 10.497 12.035 -4.890 1.00 64.81 89 GLY A C 1
ATOM 686 O O . GLY A 1 89 ? 9.479 11.374 -4.694 1.00 64.81 89 GLY A O 1
ATOM 687 N N . ALA A 1 90 ? 11.087 12.742 -3.925 1.00 65.31 90 ALA A N 1
ATOM 688 C CA . ALA A 1 90 ? 10.723 12.650 -2.512 1.00 65.31 90 ALA A CA 1
ATOM 689 C C . ALA A 1 90 ? 9.246 12.976 -2.230 1.00 65.31 90 ALA A C 1
ATOM 691 O O . ALA A 1 90 ? 8.642 12.352 -1.368 1.00 65.31 90 ALA A O 1
ATOM 692 N N . LEU A 1 91 ? 8.644 13.911 -2.978 1.00 66.31 91 LEU A N 1
ATOM 693 C CA . LEU A 1 91 ? 7.222 14.249 -2.841 1.00 66.31 91 LEU A CA 1
ATOM 694 C C . LEU A 1 91 ? 6.305 13.114 -3.312 1.00 66.31 91 LEU A C 1
ATOM 696 O O . LEU A 1 91 ? 5.293 12.851 -2.673 1.00 66.31 91 LEU A O 1
ATOM 700 N N . TYR A 1 92 ? 6.666 12.427 -4.397 1.00 66.50 92 TYR A N 1
ATOM 701 C CA . TYR A 1 92 ? 5.906 11.284 -4.903 1.00 66.50 92 TYR A CA 1
ATOM 702 C C . TYR A 1 92 ? 5.943 10.124 -3.897 1.00 66.50 92 TYR A C 1
ATOM 704 O O . TYR A 1 92 ? 4.895 9.608 -3.512 1.00 66.50 92 TYR A O 1
ATOM 712 N N . ALA A 1 93 ? 7.139 9.815 -3.382 1.00 70.69 93 ALA A N 1
ATOM 713 C CA . ALA A 1 93 ? 7.337 8.820 -2.332 1.00 70.69 93 ALA A CA 1
ATOM 714 C C . ALA A 1 93 ? 6.613 9.188 -1.022 1.00 70.69 93 ALA A C 1
ATOM 716 O O . ALA A 1 93 ? 6.036 8.323 -0.369 1.00 70.69 93 ALA A O 1
ATOM 717 N N . ALA A 1 94 ? 6.597 10.470 -0.642 1.00 75.94 94 ALA A N 1
ATOM 718 C CA . ALA A 1 94 ? 5.913 10.922 0.567 1.00 75.94 94 ALA A CA 1
ATOM 719 C C . ALA A 1 94 ? 4.395 10.694 0.498 1.00 75.94 94 ALA A C 1
ATOM 721 O O . ALA A 1 94 ? 3.808 10.266 1.489 1.00 75.94 94 ALA A O 1
ATOM 722 N N . TYR A 1 95 ? 3.754 10.932 -0.652 1.00 77.69 95 TYR A N 1
ATOM 723 C CA . TYR A 1 95 ? 2.321 10.655 -0.798 1.00 77.69 95 TYR A CA 1
ATOM 724 C C . TYR A 1 95 ? 2.012 9.160 -0.680 1.00 77.69 95 TYR A C 1
ATOM 726 O O . TYR A 1 95 ? 1.088 8.794 0.040 1.00 77.69 95 TYR A O 1
ATOM 734 N N . GLU A 1 96 ? 2.806 8.305 -1.324 1.00 74.94 96 GLU A N 1
ATOM 735 C CA . GLU A 1 96 ? 2.623 6.848 -1.278 1.00 74.94 96 GLU A CA 1
ATOM 736 C C . GLU A 1 96 ? 2.814 6.284 0.141 1.00 74.94 96 GLU A C 1
ATOM 738 O O . GLU A 1 96 ? 2.038 5.445 0.594 1.00 74.94 96 GLU A O 1
ATOM 743 N N . VAL A 1 97 ? 3.797 6.803 0.887 1.00 83.19 97 VAL A N 1
ATOM 744 C CA . VAL A 1 97 ? 4.098 6.336 2.248 1.00 83.19 97 VAL A CA 1
ATOM 745 C C . VAL A 1 97 ? 3.127 6.879 3.295 1.00 83.19 97 VAL A C 1
ATOM 747 O O . VAL A 1 97 ? 2.858 6.183 4.266 1.00 83.19 97 VAL A O 1
ATOM 750 N N . ILE A 1 98 ? 2.615 8.106 3.149 1.00 85.62 98 ILE A N 1
ATOM 751 C CA . ILE A 1 98 ? 1.859 8.779 4.223 1.00 85.62 98 ILE A CA 1
ATOM 752 C C . ILE A 1 98 ? 0.343 8.689 4.040 1.00 85.62 98 ILE A C 1
ATOM 754 O O . ILE A 1 98 ? -0.377 8.562 5.031 1.00 85.62 98 ILE A O 1
ATOM 758 N N . VAL A 1 99 ? -0.169 8.739 2.809 1.00 86.25 99 VAL A N 1
ATOM 759 C CA . VAL A 1 99 ? -1.622 8.825 2.578 1.00 86.25 99 VAL A CA 1
ATOM 760 C C . VAL A 1 99 ? -2.329 7.562 3.060 1.00 86.25 99 VAL A C 1
ATOM 762 O O . VAL A 1 99 ? -3.286 7.656 3.828 1.00 86.25 99 VAL A O 1
ATOM 765 N N . THR A 1 100 ? -1.840 6.387 2.666 1.00 86.62 100 THR A N 1
ATOM 766 C CA . THR A 1 100 ? -2.473 5.109 3.012 1.00 86.62 100 THR A CA 1
ATOM 767 C C . THR A 1 100 ? -2.524 4.866 4.527 1.00 86.62 100 THR A C 1
ATOM 769 O O . THR A 1 100 ? -3.614 4.584 5.031 1.00 86.62 100 THR A O 1
ATOM 772 N N . PRO A 1 101 ? -1.439 5.065 5.303 1.00 90.19 101 PRO A N 1
ATOM 773 C CA . PRO A 1 101 ? -1.502 4.948 6.761 1.00 90.19 101 PRO A CA 1
ATOM 774 C C . PRO A 1 101 ? -2.455 5.940 7.421 1.00 90.19 101 PRO A C 1
ATOM 776 O O . PRO A 1 101 ? -3.185 5.559 8.335 1.00 90.19 101 PRO A O 1
ATOM 779 N N . VAL A 1 102 ? -2.486 7.197 6.964 1.00 92.19 102 VAL A N 1
ATOM 780 C CA . VAL A 1 102 ? -3.393 8.218 7.514 1.00 92.19 102 VAL A CA 1
ATOM 781 C C . VAL A 1 102 ? -4.852 7.836 7.267 1.00 92.19 102 VAL A C 1
ATOM 783 O O . VAL A 1 102 ? -5.659 7.880 8.198 1.00 92.19 102 VAL A O 1
ATOM 786 N N . VAL A 1 103 ? -5.188 7.411 6.045 1.00 92.38 103 VAL A N 1
ATOM 787 C CA . VAL A 1 103 ? -6.539 6.947 5.691 1.00 92.38 103 VAL A CA 1
ATOM 788 C C . VAL A 1 103 ? -6.926 5.724 6.522 1.00 92.38 103 VAL A C 1
ATOM 790 O O . VAL A 1 103 ? -8.026 5.691 7.072 1.00 92.38 103 VAL A O 1
ATOM 793 N N . ALA A 1 104 ? -6.018 4.758 6.685 1.00 90.62 104 ALA A N 1
ATOM 794 C CA . ALA A 1 104 ? -6.253 3.576 7.507 1.00 90.62 104 ALA A CA 1
ATOM 795 C C . ALA A 1 104 ? -6.466 3.931 8.988 1.00 90.62 104 ALA A C 1
ATOM 797 O O . ALA A 1 104 ? -7.409 3.444 9.607 1.00 90.62 104 ALA A O 1
ATOM 798 N N . GLY A 1 105 ? -5.636 4.808 9.556 1.00 91.94 105 GLY A N 1
ATOM 799 C CA . GLY A 1 105 ? -5.735 5.218 10.956 1.00 91.94 105 GLY A CA 1
ATOM 800 C C . GLY A 1 105 ? -7.019 5.983 11.270 1.00 91.94 105 GLY A C 1
ATOM 801 O O . GLY A 1 105 ? -7.738 5.629 12.208 1.00 91.94 105 GLY A O 1
ATOM 802 N N . ILE A 1 106 ? -7.341 7.000 10.462 1.00 93.56 106 ILE A N 1
ATOM 803 C CA . ILE A 1 106 ? -8.576 7.784 10.617 1.00 93.56 106 ILE A CA 1
ATOM 804 C C . ILE A 1 106 ? -9.795 6.900 10.351 1.00 93.56 106 ILE A C 1
ATOM 806 O O . ILE A 1 106 ? -10.739 6.912 11.137 1.00 93.56 106 ILE A O 1
ATOM 810 N N . GLY A 1 107 ? -9.769 6.099 9.284 1.00 92.00 107 GLY A N 1
ATOM 811 C CA . GLY A 1 107 ? -10.859 5.187 8.949 1.00 92.00 107 GLY A CA 1
ATOM 812 C C . GLY A 1 107 ? -11.140 4.190 10.072 1.00 92.00 107 GLY A C 1
ATOM 813 O O . GLY A 1 107 ? -12.294 3.993 10.439 1.00 92.00 107 GLY A O 1
ATOM 814 N N . ALA A 1 108 ? -10.096 3.609 10.664 1.00 92.06 108 ALA A N 1
ATOM 815 C CA . ALA A 1 108 ? -10.224 2.666 11.770 1.00 92.06 108 ALA A CA 1
ATOM 816 C C . ALA A 1 108 ? -10.759 3.331 13.040 1.00 92.06 108 ALA A C 1
ATOM 818 O O . ALA A 1 108 ? -11.614 2.767 13.724 1.00 92.06 108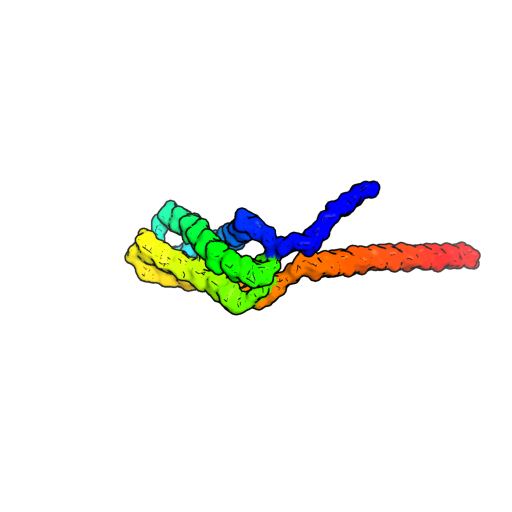 ALA A O 1
ATOM 819 N N . PHE A 1 109 ? -10.294 4.545 13.340 1.00 92.44 109 PHE A N 1
ATOM 820 C CA . PHE A 1 109 ? -10.834 5.326 14.446 1.00 92.44 109 PHE A CA 1
ATOM 821 C C . PHE A 1 109 ? -12.329 5.612 14.246 1.00 92.44 109 PHE A C 1
ATOM 823 O O . PHE A 1 109 ? -13.111 5.404 15.167 1.00 92.44 109 PHE A O 1
ATOM 830 N N . LEU A 1 110 ? -12.745 6.022 13.046 1.00 92.38 110 LEU A N 1
ATOM 831 C CA . LEU A 1 110 ? -14.150 6.308 12.746 1.00 92.38 110 LEU A CA 1
ATOM 832 C C . LEU A 1 110 ? -15.024 5.044 12.733 1.00 92.38 110 LEU A C 1
ATOM 834 O O . LEU A 1 110 ? -16.160 5.090 13.200 1.00 92.38 110 LEU A O 1
ATOM 838 N N . ALA A 1 111 ? -14.509 3.921 12.233 1.00 90.62 111 ALA A N 1
ATOM 839 C CA . ALA A 1 111 ? -15.262 2.672 12.140 1.00 90.62 111 ALA A CA 1
ATOM 840 C C . ALA A 1 111 ? -15.457 2.001 13.507 1.00 90.62 111 ALA A C 1
ATOM 842 O O . ALA A 1 111 ? -16.555 1.551 13.824 1.00 90.62 111 ALA A O 1
ATOM 843 N N . PHE A 1 112 ? -14.406 1.958 14.330 1.00 90.38 112 PHE A N 1
ATOM 844 C CA . PHE A 1 112 ? -14.404 1.199 15.586 1.00 90.38 112 PHE A CA 1
ATOM 845 C C . PHE A 1 112 ? -14.448 2.079 16.840 1.00 90.38 112 PHE A C 1
ATOM 847 O O . PHE A 1 112 ? -14.461 1.551 17.950 1.00 90.38 112 PHE A O 1
ATOM 854 N N . GLN A 1 113 ? -14.443 3.408 16.679 1.00 91.12 113 GLN A N 1
ATOM 855 C CA . GLN A 1 113 ? -14.479 4.396 17.768 1.00 91.12 113 GLN A CA 1
ATOM 856 C C . GLN A 1 113 ? -13.385 4.162 18.826 1.00 91.12 113 GLN A C 1
ATOM 858 O O . GLN A 1 113 ? -13.565 4.420 20.014 1.00 91.12 113 GLN A O 1
ATOM 863 N N . SER A 1 114 ? -12.227 3.654 18.390 1.00 89.94 114 SER A N 1
ATOM 864 C CA . SER A 1 114 ? -11.125 3.244 19.260 1.00 89.94 114 SER A CA 1
ATOM 865 C C . SER A 1 114 ? -9.805 3.836 18.790 1.00 89.94 114 SER A C 1
ATOM 867 O O . SER A 1 114 ? -9.330 3.559 17.686 1.00 89.94 114 SER A O 1
ATOM 869 N N . ILE A 1 115 ? -9.178 4.622 19.669 1.00 91.00 115 ILE A N 1
ATOM 870 C CA . ILE A 1 115 ? -7.849 5.201 19.433 1.00 91.00 115 ILE A CA 1
ATOM 871 C C . ILE A 1 115 ? -6.790 4.098 19.340 1.00 91.00 115 ILE A C 1
ATOM 873 O O . ILE A 1 115 ? -5.868 4.213 18.539 1.00 91.00 115 ILE A O 1
ATOM 877 N N . ALA A 1 116 ? -6.935 3.012 20.108 1.00 90.56 116 ALA A N 1
ATOM 878 C CA . ALA A 1 116 ? -6.009 1.885 20.051 1.00 90.56 116 ALA A CA 1
ATOM 879 C C . ALA A 1 116 ? -6.040 1.219 18.669 1.00 90.56 116 ALA A C 1
ATOM 881 O O . ALA A 1 116 ? -4.995 1.060 18.045 1.00 90.56 116 ALA A O 1
ATOM 882 N N . ILE A 1 117 ? -7.235 0.912 18.151 1.00 89.88 117 ILE A N 1
ATOM 883 C CA . ILE A 1 117 ? -7.392 0.284 16.831 1.00 89.88 117 ILE A CA 1
ATOM 884 C C . ILE A 1 117 ? -6.921 1.236 15.723 1.00 89.88 117 ILE A C 1
ATOM 886 O O . ILE A 1 117 ? -6.178 0.817 14.836 1.00 89.88 117 ILE A O 1
ATOM 890 N N . GLY A 1 118 ? -7.278 2.523 15.810 1.00 91.81 118 GLY A N 1
ATOM 891 C CA . GLY A 1 118 ? -6.812 3.553 14.878 1.00 91.81 118 GLY A CA 1
ATOM 892 C C . GLY A 1 118 ? -5.289 3.696 14.851 1.00 91.81 118 GLY A C 1
ATOM 893 O O . GLY A 1 118 ? -4.676 3.656 13.784 1.00 91.81 118 GLY A O 1
ATOM 894 N N . GLY A 1 119 ? -4.661 3.792 16.024 1.00 92.81 119 GLY A N 1
ATOM 895 C CA . GLY A 1 119 ? -3.209 3.890 16.159 1.00 92.81 119 GLY A CA 1
ATOM 896 C C . GLY A 1 119 ? -2.483 2.641 15.658 1.00 92.81 119 GLY A C 1
ATOM 897 O O . GLY A 1 119 ? -1.488 2.758 14.942 1.00 92.81 119 GLY A O 1
ATOM 898 N N . THR A 1 120 ? -2.998 1.446 15.964 1.00 92.75 120 THR A N 1
ATOM 899 C CA . THR A 1 120 ? -2.437 0.188 15.452 1.00 92.75 120 THR A CA 1
ATOM 900 C C . THR A 1 120 ? -2.546 0.105 13.931 1.00 92.75 120 THR A C 1
ATOM 902 O O . THR A 1 120 ? -1.565 -0.255 13.284 1.00 92.75 120 THR A O 1
ATOM 905 N N . MET A 1 121 ? -3.688 0.475 13.342 1.00 92.38 121 MET A N 1
ATOM 906 C CA . MET A 1 121 ? -3.851 0.488 11.884 1.00 92.38 121 MET A CA 1
ATOM 907 C C . MET A 1 121 ? -2.899 1.468 11.209 1.00 92.38 121 MET A C 1
ATOM 909 O O . MET A 1 121 ? -2.215 1.087 10.260 1.00 92.38 121 MET A O 1
ATOM 913 N N . PHE A 1 122 ? -2.790 2.689 11.734 1.00 93.56 122 PHE A N 1
ATOM 914 C CA . PHE A 1 122 ? -1.823 3.666 11.244 1.00 93.56 122 PHE A CA 1
ATOM 915 C C . PHE A 1 122 ? -0.397 3.099 11.272 1.00 93.56 122 PHE A C 1
ATOM 917 O O . PHE A 1 122 ? 0.301 3.131 10.262 1.00 93.56 122 PHE A O 1
ATOM 924 N N . ALA A 1 123 ? 0.024 2.532 12.405 1.00 93.31 123 ALA A N 1
ATOM 925 C CA . ALA A 1 123 ? 1.374 2.003 12.567 1.00 93.31 123 ALA A CA 1
ATOM 926 C C . ALA A 1 123 ? 1.666 0.824 11.623 1.00 93.31 123 ALA A C 1
ATOM 928 O O . ALA A 1 123 ? 2.718 0.803 10.984 1.00 93.31 123 ALA A O 1
ATOM 929 N N . LEU A 1 124 ? 0.745 -0.137 11.501 1.00 92.62 124 LEU A N 1
ATOM 930 C CA . LEU A 1 124 ? 0.935 -1.307 10.640 1.00 92.62 124 LEU A CA 1
ATOM 931 C C . LEU A 1 124 ? 1.017 -0.923 9.163 1.00 92.62 124 LEU A C 1
ATOM 933 O O . LEU A 1 124 ? 1.933 -1.369 8.471 1.00 92.62 124 LEU A O 1
ATOM 937 N N . PHE A 1 125 ? 0.101 -0.074 8.690 1.00 91.12 125 PHE A N 1
ATOM 938 C CA . PHE A 1 125 ? 0.153 0.414 7.315 1.00 91.12 125 PHE A CA 1
ATOM 939 C C . PHE A 1 125 ? 1.406 1.253 7.071 1.00 91.12 125 PHE A C 1
ATOM 941 O O . PHE A 1 125 ? 2.029 1.093 6.029 1.00 91.12 125 PHE A O 1
ATOM 948 N N . LEU A 1 126 ? 1.829 2.091 8.024 1.00 92.06 126 LEU A N 1
ATOM 949 C CA . LEU A 1 126 ? 3.047 2.891 7.875 1.00 92.06 126 LEU A CA 1
ATOM 950 C C . LEU A 1 126 ? 4.283 2.006 7.719 1.00 92.06 126 LEU A C 1
ATOM 952 O O . LEU A 1 126 ? 5.077 2.220 6.807 1.00 92.06 126 LEU A O 1
ATOM 956 N N . VAL A 1 127 ? 4.433 0.988 8.568 1.00 92.44 127 VAL A N 1
ATOM 957 C CA . VAL A 1 127 ? 5.552 0.041 8.478 1.00 92.44 127 VAL A CA 1
ATOM 958 C C . VAL A 1 127 ? 5.514 -0.725 7.157 1.00 92.44 127 VAL A C 1
ATOM 960 O O . VAL A 1 127 ? 6.549 -0.859 6.506 1.00 92.44 127 VAL A O 1
ATOM 963 N N . ALA A 1 128 ? 4.338 -1.190 6.729 1.00 87.94 128 ALA A N 1
ATOM 964 C CA . ALA A 1 128 ? 4.194 -1.907 5.467 1.00 87.94 128 ALA A CA 1
ATOM 965 C C . ALA A 1 128 ? 4.521 -1.015 4.257 1.00 87.94 128 ALA A C 1
ATOM 967 O O . ALA A 1 128 ? 5.288 -1.424 3.388 1.00 87.94 128 ALA A O 1
ATOM 968 N N . CYS A 1 129 ? 4.016 0.221 4.226 1.00 84.94 129 CYS A N 1
ATOM 969 C CA . CYS A 1 129 ? 4.321 1.192 3.177 1.00 84.94 129 CYS A CA 1
ATOM 970 C C . CYS A 1 129 ? 5.808 1.571 3.163 1.00 84.94 129 CYS A C 1
ATOM 972 O O . CYS A 1 129 ? 6.387 1.680 2.088 1.00 84.94 129 CYS A O 1
ATOM 974 N N . LEU A 1 130 ? 6.455 1.721 4.324 1.00 86.25 130 LEU A N 1
ATOM 975 C CA . LEU A 1 130 ? 7.901 1.959 4.407 1.00 86.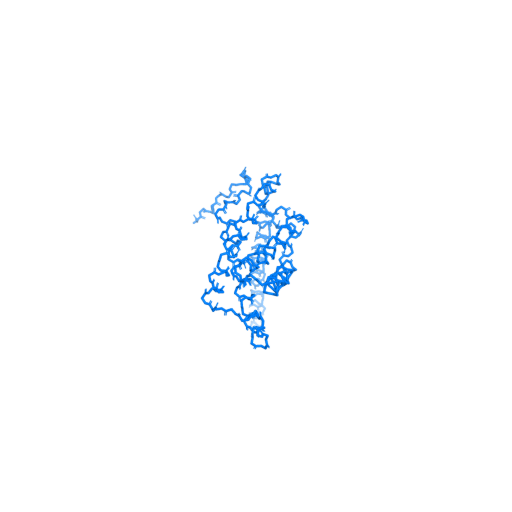25 130 LEU A CA 1
ATOM 976 C C . LEU A 1 130 ? 8.710 0.771 3.878 1.00 86.25 130 LEU A C 1
ATOM 978 O O . LEU A 1 130 ? 9.683 0.976 3.157 1.00 86.25 130 LEU A O 1
ATOM 982 N N . LEU A 1 131 ? 8.301 -0.458 4.203 1.00 86.94 131 LEU A N 1
ATOM 983 C CA . LEU A 1 131 ? 8.906 -1.680 3.670 1.00 86.94 131 LEU A CA 1
ATOM 984 C C . LEU A 1 131 ? 8.787 -1.739 2.147 1.00 86.94 131 LEU A C 1
ATOM 986 O O . LEU A 1 131 ? 9.788 -1.954 1.466 1.00 86.94 131 LEU A O 1
ATOM 990 N N . VAL A 1 132 ? 7.586 -1.504 1.612 1.00 82.38 132 VAL A N 1
ATOM 991 C CA . VAL A 1 132 ? 7.360 -1.465 0.162 1.00 82.38 132 VAL A CA 1
ATOM 992 C C . VAL A 1 132 ? 8.198 -0.365 -0.472 1.00 82.38 132 VAL A C 1
ATOM 994 O O . VAL A 1 132 ? 8.939 -0.655 -1.402 1.00 82.38 132 VAL A O 1
ATOM 997 N N . ALA A 1 133 ? 8.172 0.853 0.070 1.00 81.50 133 ALA A N 1
ATOM 998 C CA . ALA A 1 133 ? 8.966 1.963 -0.440 1.00 81.50 133 ALA A CA 1
ATOM 999 C C . ALA A 1 133 ? 10.474 1.666 -0.397 1.00 81.50 133 ALA A C 1
ATOM 1001 O O . ALA A 1 133 ? 11.204 2.040 -1.308 1.00 81.50 133 ALA A O 1
ATOM 1002 N N . PHE A 1 134 ? 10.964 0.951 0.615 1.00 81.12 134 PHE A N 1
ATOM 1003 C CA . PHE A 1 134 ? 12.361 0.526 0.663 1.00 81.12 134 PHE A CA 1
ATOM 1004 C C . PHE A 1 134 ? 12.720 -0.462 -0.454 1.00 81.12 134 PHE A C 1
ATOM 1006 O O . PHE A 1 134 ? 13.815 -0.387 -1.012 1.00 81.12 134 PHE A O 1
ATOM 1013 N N . LEU A 1 135 ? 11.797 -1.358 -0.808 1.00 81.12 135 LEU A N 1
ATOM 1014 C CA . LEU A 1 135 ? 11.988 -2.347 -1.869 1.00 81.12 135 LEU A CA 1
ATOM 1015 C C . LEU A 1 135 ? 11.823 -1.750 -3.272 1.00 81.12 135 LEU A C 1
ATOM 1017 O O . LEU A 1 135 ? 12.590 -2.084 -4.172 1.00 81.12 135 LEU A O 1
ATOM 1021 N N . THR A 1 136 ? 10.831 -0.882 -3.468 1.00 71.56 136 THR A N 1
ATOM 1022 C CA . THR A 1 136 ? 10.495 -0.300 -4.776 1.00 71.56 136 THR A CA 1
ATOM 1023 C C . THR A 1 136 ? 11.253 0.987 -5.067 1.00 71.56 136 THR A C 1
ATOM 1025 O O . THR A 1 136 ? 11.309 1.403 -6.222 1.00 71.56 136 THR A O 1
ATOM 1028 N N . LYS A 1 137 ? 11.848 1.603 -4.037 1.00 75.31 137 LYS A N 1
ATOM 1029 C CA . LYS A 1 137 ? 12.576 2.875 -4.092 1.00 75.31 137 LYS A CA 1
ATOM 1030 C C . LYS A 1 137 ? 11.834 3.940 -4.910 1.00 75.31 137 LYS A C 1
ATOM 1032 O O . LYS A 1 137 ? 12.373 4.452 -5.890 1.00 75.31 137 LYS A O 1
ATOM 1037 N N . PRO A 1 138 ? 10.621 4.348 -4.501 1.00 66.06 138 PRO A N 1
ATOM 1038 C CA . PRO A 1 138 ? 9.775 5.267 -5.266 1.00 66.06 138 PRO A CA 1
ATOM 1039 C C . PRO A 1 138 ? 10.381 6.676 -5.420 1.00 66.06 138 PRO A C 1
ATOM 1041 O O . PRO A 1 138 ? 9.897 7.498 -6.198 1.00 66.06 138 PRO A O 1
ATOM 1044 N N . TRP A 1 139 ? 11.447 6.983 -4.672 1.00 70.12 139 TRP A N 1
ATOM 1045 C CA . TRP A 1 139 ? 12.235 8.206 -4.824 1.00 70.12 139 TRP A CA 1
ATOM 1046 C C . TRP A 1 139 ? 13.226 8.160 -5.997 1.00 70.12 139 TRP A C 1
ATOM 1048 O O . TRP A 1 139 ? 13.644 9.227 -6.452 1.00 70.12 139 TRP A O 1
ATOM 1058 N N . GLU A 1 140 ? 13.602 6.980 -6.494 1.00 63.97 140 GLU A N 1
ATOM 1059 C CA . GLU A 1 140 ? 14.397 6.832 -7.714 1.00 63.97 140 GLU A CA 1
ATOM 1060 C C . GLU A 1 140 ? 13.482 6.982 -8.942 1.00 63.97 140 GLU A C 1
ATOM 1062 O O . GLU A 1 140 ? 12.309 6.605 -8.935 1.00 63.97 140 GLU A O 1
ATOM 1067 N N . ARG A 1 141 ? 13.999 7.593 -10.012 1.00 57.34 141 ARG A N 1
ATOM 1068 C CA . ARG A 1 141 ? 13.258 7.693 -11.273 1.00 57.34 141 ARG A CA 1
ATOM 1069 C C . ARG A 1 141 ? 13.153 6.313 -11.906 1.00 57.34 141 ARG A C 1
ATOM 1071 O O . ARG A 1 141 ? 14.162 5.630 -12.057 1.00 57.34 141 ARG A O 1
ATOM 1078 N N . GLY A 1 142 ? 11.940 5.930 -12.301 1.00 58.38 142 GLY A N 1
ATOM 1079 C CA . GLY A 1 142 ? 11.757 4.737 -13.119 1.00 58.38 142 GLY A CA 1
ATOM 1080 C C . GLY A 1 142 ? 12.432 4.920 -14.478 1.00 58.38 142 GLY A C 1
ATOM 1081 O O . GLY A 1 142 ? 12.507 6.038 -14.983 1.00 58.38 142 GLY A O 1
ATOM 1082 N N . LEU A 1 143 ? 12.917 3.826 -15.068 1.00 55.62 143 LEU A N 1
ATOM 1083 C CA . LEU A 1 143 ? 13.468 3.849 -16.423 1.00 55.62 143 LEU A CA 1
ATOM 1084 C C . LEU A 1 143 ? 12.403 4.334 -17.409 1.00 55.62 143 LEU A C 1
ATOM 1086 O O . LEU A 1 143 ? 11.276 3.825 -17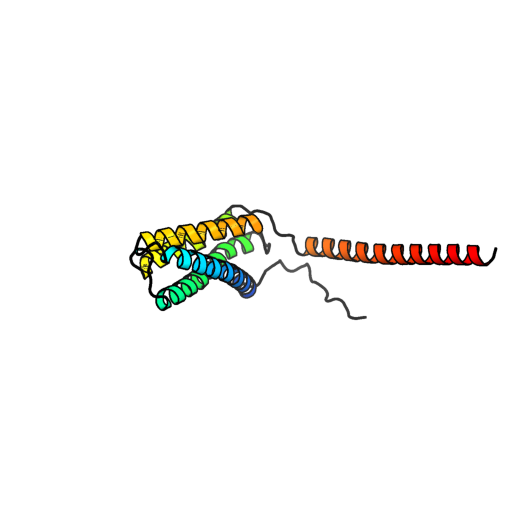.427 1.00 55.62 143 LEU A O 1
ATOM 1090 N N . SER A 1 144 ? 12.776 5.284 -18.259 1.00 59.72 144 SER A N 1
ATOM 1091 C CA . SER A 1 144 ? 11.918 5.712 -19.360 1.00 59.72 144 SER A CA 1
ATOM 1092 C C . SER A 1 144 ? 11.744 4.586 -20.382 1.00 59.72 144 SER A C 1
ATOM 1094 O O . SER A 1 144 ? 12.629 3.743 -20.553 1.00 59.72 144 SER A O 1
ATOM 1096 N N . ARG A 1 145 ? 10.633 4.559 -21.131 1.00 55.75 145 ARG A N 1
ATOM 1097 C CA . ARG A 1 145 ? 10.422 3.544 -22.185 1.00 55.75 145 ARG A CA 1
ATOM 1098 C C . ARG A 1 145 ? 11.549 3.483 -23.222 1.00 55.75 145 ARG A C 1
ATOM 1100 O O . ARG A 1 145 ? 11.788 2.410 -23.774 1.00 55.75 145 ARG A O 1
ATOM 1107 N N . ALA A 1 146 ? 12.246 4.594 -23.466 1.00 60.97 146 ALA A N 1
ATOM 1108 C CA . ALA A 1 146 ? 13.414 4.634 -24.344 1.00 60.97 146 ALA A CA 1
ATOM 1109 C C . ALA A 1 146 ? 14.613 3.871 -23.748 1.00 60.97 146 ALA A C 1
ATOM 1111 O O . ALA A 1 146 ? 15.267 3.105 -24.453 1.00 60.97 146 ALA A O 1
ATOM 1112 N N . GLU A 1 147 ? 14.857 4.009 -22.445 1.00 61.28 147 GLU A N 1
ATOM 1113 C CA . GLU A 1 147 ? 15.925 3.290 -21.737 1.00 61.28 147 GLU A CA 1
ATOM 1114 C C . GLU A 1 147 ? 15.587 1.811 -21.524 1.00 61.28 147 GLU A C 1
ATOM 1116 O O . GLU A 1 147 ? 16.455 0.952 -21.656 1.00 61.28 147 GLU A O 1
ATOM 1121 N N . VAL A 1 148 ? 14.316 1.474 -21.272 1.00 64.75 148 VAL A N 1
ATOM 1122 C CA . VAL A 1 148 ? 13.872 0.068 -21.247 1.00 64.75 148 VAL A CA 1
ATOM 1123 C C . VAL A 1 148 ? 14.123 -0.592 -22.606 1.00 64.75 148 VAL A C 1
ATOM 1125 O O . VAL A 1 148 ? 14.525 -1.753 -22.666 1.00 64.75 148 VAL A O 1
ATOM 1128 N N . ARG A 1 149 ? 13.927 0.142 -23.711 1.00 66.06 149 ARG A N 1
ATOM 1129 C CA . ARG A 1 149 ? 14.199 -0.368 -25.060 1.00 66.06 149 ARG A CA 1
ATOM 1130 C C . ARG A 1 149 ? 15.686 -0.530 -25.329 1.00 66.06 149 ARG A C 1
ATOM 1132 O O . ARG A 1 149 ? 16.059 -1.571 -25.858 1.00 66.06 149 ARG A O 1
ATOM 1139 N N . SER A 1 150 ? 16.523 0.436 -24.949 1.00 72.44 150 SER A N 1
ATOM 1140 C CA . SER A 1 150 ? 17.973 0.296 -25.129 1.00 72.44 150 SER A CA 1
ATOM 1141 C C . SER A 1 150 ? 18.506 -0.907 -24.352 1.00 72.44 150 SER A C 1
ATOM 1143 O O . SER A 1 150 ? 19.238 -1.711 -24.917 1.00 72.44 150 SER A O 1
ATOM 1145 N N . LYS A 1 151 ? 18.040 -1.107 -23.113 1.00 74.00 151 LYS A N 1
ATOM 1146 C CA . LYS A 1 151 ? 18.385 -2.273 -22.288 1.00 74.00 151 LYS A CA 1
ATOM 1147 C C . LYS A 1 151 ? 17.871 -3.589 -22.875 1.00 74.00 151 LYS A C 1
ATOM 1149 O O . LYS A 1 151 ? 18.570 -4.599 -22.814 1.00 74.00 151 LYS A O 1
ATOM 1154 N N . TYR A 1 152 ? 16.674 -3.593 -23.464 1.00 72.56 152 TYR A N 1
ATOM 1155 C CA . TYR A 1 152 ? 16.125 -4.774 -24.135 1.00 72.56 152 TYR A CA 1
ATOM 1156 C C . TYR A 1 152 ? 16.926 -5.148 -25.388 1.00 72.56 152 TYR A C 1
ATOM 1158 O O . TYR A 1 152 ? 17.261 -6.316 -25.569 1.00 72.56 152 TYR A O 1
ATOM 1166 N N . GLU A 1 153 ? 17.271 -4.167 -26.227 1.00 77.88 153 GLU A N 1
ATOM 1167 C CA . GLU A 1 153 ? 18.087 -4.403 -27.424 1.00 77.88 153 GLU A CA 1
ATOM 1168 C C . GLU A 1 153 ? 19.522 -4.807 -27.067 1.00 77.88 153 GLU A C 1
ATOM 1170 O O . GLU A 1 153 ? 20.050 -5.732 -27.676 1.00 77.88 153 GLU A O 1
ATOM 1175 N N . GLU A 1 154 ? 20.120 -4.200 -26.038 1.00 74.94 154 GLU A N 1
ATOM 1176 C CA . GLU A 1 154 ? 21.430 -4.590 -25.492 1.00 74.94 154 GLU A CA 1
ATOM 1177 C C . GLU A 1 154 ? 21.413 -6.056 -25.029 1.00 74.94 154 GLU A C 1
ATOM 1179 O O . GLU A 1 154 ? 22.274 -6.845 -25.411 1.00 74.94 154 GLU A O 1
ATOM 1184 N N . THR A 1 155 ? 20.372 -6.463 -24.295 1.00 77.12 155 THR A N 1
ATOM 1185 C CA . THR A 1 155 ? 20.205 -7.856 -23.844 1.00 77.12 155 THR A CA 1
ATOM 1186 C C . THR A 1 155 ? 19.991 -8.813 -25.022 1.00 77.12 155 THR A C 1
ATOM 1188 O O . THR A 1 155 ? 20.539 -9.914 -25.043 1.00 77.12 155 THR A O 1
ATOM 1191 N N . LYS A 1 156 ? 19.215 -8.408 -26.034 1.00 80.94 156 LYS A N 1
ATOM 1192 C CA . LYS A 1 156 ? 18.957 -9.208 -27.242 1.00 80.94 156 LYS A CA 1
ATOM 1193 C C . LYS A 1 156 ? 20.225 -9.398 -28.077 1.00 80.94 156 LYS A C 1
ATOM 1195 O O . LYS A 1 156 ? 20.441 -10.490 -28.600 1.00 80.94 156 LYS A O 1
ATOM 1200 N N . GLN A 1 157 ? 21.049 -8.357 -28.196 1.00 79.62 157 GLN A N 1
ATOM 1201 C CA . GLN A 1 157 ? 22.347 -8.424 -28.866 1.00 79.62 157 GLN A CA 1
ATOM 1202 C C . GLN A 1 157 ? 23.315 -9.313 -28.090 1.00 79.62 157 GLN A C 1
ATOM 1204 O O . GLN A 1 157 ? 23.865 -10.232 -28.684 1.00 79.62 157 GLN A O 1
ATOM 1209 N N . PHE A 1 158 ? 23.406 -9.141 -26.770 1.00 87.56 158 PHE A N 1
ATOM 1210 C CA . PHE A 1 158 ? 24.234 -9.987 -25.912 1.00 87.56 158 PHE A CA 1
ATOM 1211 C C . PHE A 1 158 ? 23.890 -11.478 -26.056 1.00 87.56 158 PHE A C 1
ATOM 1213 O O . PHE A 1 158 ? 24.769 -12.282 -26.337 1.00 87.56 158 PHE A O 1
ATOM 1220 N N . ILE A 1 159 ? 22.605 -11.850 -25.961 1.00 85.75 159 ILE A N 1
ATOM 1221 C CA . ILE A 1 159 ? 22.168 -13.250 -26.125 1.00 85.75 159 ILE A CA 1
ATOM 1222 C C . ILE A 1 159 ? 22.494 -13.775 -27.529 1.00 85.75 159 ILE A C 1
ATOM 1224 O O . ILE A 1 159 ? 22.868 -14.934 -27.702 1.00 85.75 159 ILE A O 1
ATOM 1228 N N . LYS A 1 160 ? 22.325 -12.945 -28.561 1.00 88.38 160 LYS A N 1
ATOM 1229 C CA . LYS A 1 160 ? 22.621 -13.352 -29.936 1.00 88.38 160 LYS A CA 1
ATOM 1230 C C . LYS A 1 160 ? 24.117 -13.589 -30.139 1.00 88.38 160 LYS A C 1
ATOM 1232 O O . LYS A 1 160 ? 24.474 -14.568 -30.795 1.00 88.38 160 LYS A O 1
ATOM 1237 N N . ASP A 1 161 ? 24.950 -12.705 -29.609 1.00 88.44 161 ASP A N 1
ATOM 1238 C CA . ASP A 1 161 ? 26.402 -12.794 -29.724 1.00 88.44 161 ASP A CA 1
ATOM 1239 C C . ASP A 1 161 ? 26.928 -14.011 -28.953 1.00 88.44 161 ASP A C 1
ATOM 1241 O O . ASP A 1 161 ? 27.695 -14.790 -29.519 1.00 88.44 161 ASP A O 1
ATOM 1245 N N . ASP A 1 162 ? 26.399 -14.261 -27.752 1.00 91.00 162 ASP A N 1
ATOM 1246 C CA . ASP A 1 162 ? 26.706 -15.436 -26.925 1.00 91.00 162 ASP A CA 1
ATOM 1247 C C . ASP A 1 162 ? 26.375 -16.759 -27.650 1.00 91.00 162 ASP A C 1
ATOM 1249 O O . ASP A 1 162 ? 27.220 -17.646 -27.774 1.00 91.00 162 ASP A O 1
ATOM 1253 N N . ILE A 1 163 ? 25.194 -16.861 -28.277 1.00 90.12 163 ILE A N 1
ATOM 1254 C CA . ILE A 1 163 ? 24.805 -18.046 -29.073 1.00 90.12 163 ILE A CA 1
ATOM 1255 C C . ILE A 1 163 ? 25.726 -18.252 -30.289 1.00 90.12 163 ILE A C 1
ATOM 1257 O O . ILE A 1 163 ? 26.004 -19.390 -30.691 1.00 90.12 163 ILE A O 1
ATOM 1261 N N . VAL A 1 164 ? 26.157 -17.172 -30.946 1.00 90.12 164 VAL A N 1
ATOM 1262 C CA . VAL A 1 164 ? 27.068 -17.261 -32.100 1.00 90.12 164 VAL A CA 1
ATOM 1263 C C . VAL A 1 164 ? 28.459 -17.702 -31.650 1.00 90.12 164 VAL A C 1
ATOM 1265 O O . VAL A 1 164 ? 29.081 -18.522 -32.332 1.00 90.12 164 VAL A O 1
ATOM 1268 N N . GLU A 1 165 ? 28.932 -17.193 -30.517 1.00 91.06 165 GLU A N 1
ATOM 1269 C CA . GLU A 1 165 ? 30.209 -17.574 -29.922 1.00 91.06 165 GLU A CA 1
ATOM 1270 C C . GLU A 1 165 ? 30.211 -19.046 -29.490 1.00 91.06 165 GLU A C 1
ATOM 1272 O O . GLU A 1 165 ? 31.123 -19.787 -29.870 1.00 91.06 165 GLU A O 1
ATOM 1277 N N . GLU A 1 166 ? 29.146 -19.524 -28.839 1.00 90.50 166 GLU A N 1
ATOM 1278 C CA . GLU A 1 166 ? 28.975 -20.947 -28.517 1.00 90.50 166 GLU A CA 1
ATOM 1279 C C . GLU A 1 166 ? 29.008 -21.835 -29.767 1.00 90.50 166 GLU A C 1
ATOM 1281 O O . GLU A 1 166 ? 29.686 -22.867 -29.782 1.00 90.50 166 GLU A O 1
ATOM 1286 N N . ARG A 1 167 ? 28.321 -21.447 -30.852 1.00 90.56 167 ARG A N 1
ATOM 1287 C CA . ARG A 1 167 ? 28.370 -22.218 -32.109 1.00 90.56 167 ARG A CA 1
ATOM 1288 C C . ARG A 1 167 ? 29.767 -22.252 -32.712 1.00 90.56 167 ARG A C 1
ATOM 1290 O O . ARG A 1 167 ? 30.160 -23.297 -33.228 1.00 90.56 167 ARG A O 1
ATOM 1297 N N . ARG A 1 168 ? 30.504 -21.138 -32.670 1.00 90.19 168 ARG A N 1
ATOM 1298 C CA . ARG A 1 168 ? 31.889 -21.087 -33.163 1.00 90.19 168 ARG A CA 1
ATOM 1299 C C . ARG A 1 168 ? 32.794 -21.989 -32.340 1.00 90.19 168 ARG A C 1
ATOM 1301 O O . ARG A 1 168 ? 33.533 -22.771 -32.925 1.00 90.19 168 ARG A O 1
ATOM 1308 N N . LYS A 1 169 ? 32.684 -21.934 -31.013 1.00 91.38 169 LYS A N 1
ATOM 1309 C CA . LYS A 1 169 ? 33.449 -22.795 -30.109 1.00 91.38 169 LYS A CA 1
ATOM 1310 C C . LYS A 1 169 ? 33.144 -24.275 -30.347 1.00 91.38 169 LYS A C 1
ATOM 1312 O O . LYS A 1 169 ? 34.065 -25.072 -30.462 1.00 91.38 169 LYS A O 1
ATOM 1317 N N . ASN A 1 170 ? 31.871 -24.641 -30.500 1.00 91.31 170 ASN A N 1
ATOM 1318 C CA . ASN A 1 170 ? 31.481 -26.022 -30.794 1.00 91.31 170 ASN A CA 1
ATOM 1319 C C . ASN A 1 170 ? 31.977 -26.501 -32.170 1.00 91.31 170 ASN A C 1
ATOM 1321 O O . ASN A 1 170 ? 32.341 -27.667 -32.311 1.00 91.31 170 ASN A O 1
ATOM 1325 N N . ALA A 1 171 ? 32.008 -25.621 -33.176 1.00 90.38 171 ALA A N 1
ATOM 1326 C CA . ALA A 1 171 ? 32.574 -25.940 -34.485 1.00 90.38 171 ALA A CA 1
ATOM 1327 C C . ALA A 1 171 ? 34.096 -26.150 -34.414 1.00 90.38 171 ALA A C 1
ATOM 1329 O O . ALA A 1 171 ? 34.589 -27.136 -34.954 1.00 90.38 171 ALA A O 1
ATOM 1330 N N . ASP A 1 172 ? 34.816 -25.287 -33.693 1.00 91.06 172 ASP A N 1
ATOM 1331 C CA . ASP A 1 172 ? 36.270 -25.394 -33.503 1.00 91.06 172 ASP A CA 1
ATOM 1332 C C . ASP A 1 172 ? 36.652 -26.688 -32.763 1.00 91.06 172 ASP A C 1
ATOM 1334 O O . ASP A 1 172 ? 37.497 -27.451 -33.230 1.00 91.06 172 ASP A O 1
ATOM 1338 N N . VAL A 1 173 ? 35.929 -27.022 -31.686 1.00 90.56 173 VAL A N 1
ATOM 1339 C CA . VAL A 1 173 ? 36.088 -28.298 -30.961 1.00 90.56 173 VAL A CA 1
ATOM 1340 C C . VAL A 1 173 ? 35.808 -29.495 -31.878 1.00 90.56 173 VAL A C 1
ATOM 1342 O O . VAL A 1 173 ? 36.544 -30.482 -31.862 1.00 90.56 173 VAL A O 1
ATOM 1345 N N . SER A 1 174 ? 34.763 -29.428 -32.710 1.00 89.06 174 SER A N 1
ATOM 1346 C CA . SER A 1 174 ? 34.453 -30.502 -33.660 1.00 89.06 174 SER A CA 1
ATOM 1347 C C . SER A 1 174 ? 35.547 -30.686 -34.718 1.00 89.06 174 SER A C 1
ATOM 1349 O O . SER A 1 174 ? 35.805 -31.823 -35.128 1.00 89.06 174 SER A O 1
ATOM 1351 N N . ASP A 1 175 ? 36.163 -29.603 -35.185 1.00 89.12 175 ASP A N 1
ATOM 1352 C CA . ASP A 1 175 ? 37.250 -29.648 -36.164 1.00 89.12 175 ASP A CA 1
ATOM 1353 C C . ASP A 1 175 ? 38.558 -30.148 -35.533 1.00 89.12 175 ASP A C 1
ATOM 1355 O O . ASP A 1 175 ? 39.291 -30.917 -36.164 1.00 89.12 175 ASP A O 1
ATOM 1359 N N . GLU A 1 176 ? 38.839 -29.780 -34.281 1.00 89.00 176 GLU A N 1
ATOM 1360 C CA . GLU A 1 176 ? 39.960 -30.319 -33.505 1.00 89.00 176 GLU A CA 1
ATOM 1361 C C . GLU A 1 176 ? 39.812 -31.832 -33.297 1.00 89.00 176 GLU A C 1
ATOM 1363 O O . GLU A 1 176 ? 40.734 -32.595 -33.601 1.00 89.00 176 GLU A O 1
ATOM 1368 N N . HIS A 1 177 ? 38.624 -32.286 -32.883 1.00 87.81 177 HIS A N 1
ATOM 1369 C CA . HIS A 1 177 ? 38.322 -33.710 -32.742 1.00 87.81 177 HIS A CA 1
ATOM 1370 C C . HIS A 1 177 ? 38.515 -34.462 -34.066 1.00 87.81 177 HIS A C 1
ATOM 1372 O O . HIS A 1 177 ? 39.111 -35.537 -34.071 1.00 87.81 177 HIS A O 1
ATOM 1378 N N . ARG A 1 178 ? 38.071 -33.903 -35.201 1.00 87.62 178 ARG A N 1
ATOM 1379 C CA . ARG A 1 178 ? 38.259 -34.527 -36.522 1.00 87.62 178 ARG A CA 1
ATOM 1380 C C . ARG A 1 178 ? 39.738 -34.730 -36.858 1.00 87.62 178 ARG A C 1
ATOM 1382 O O . ARG A 1 178 ? 40.119 -35.823 -37.265 1.00 87.62 178 ARG A O 1
ATOM 1389 N N . LYS A 1 179 ? 40.575 -33.711 -36.638 1.00 87.44 179 LYS A N 1
ATOM 1390 C CA . LYS A 1 179 ? 42.025 -33.779 -36.899 1.00 87.44 179 LYS A CA 1
ATOM 1391 C C . LYS A 1 179 ? 42.740 -34.823 -36.037 1.00 87.44 179 LYS A C 1
ATOM 1393 O O . LYS A 1 179 ? 43.752 -35.362 -36.473 1.00 87.44 179 LYS A O 1
ATOM 1398 N N . LEU A 1 180 ? 42.235 -35.111 -34.834 1.00 85.50 180 LEU A N 1
ATOM 1399 C CA . LEU A 1 180 ? 42.779 -36.163 -33.968 1.00 85.50 180 LEU A CA 1
ATOM 1400 C C . LEU A 1 180 ? 42.484 -37.581 -34.482 1.00 85.50 180 LEU A C 1
ATOM 1402 O O . LEU A 1 180 ? 43.295 -38.467 -34.245 1.00 85.50 180 LEU A O 1
ATOM 1406 N N . PHE A 1 181 ? 41.368 -37.807 -35.184 1.00 80.69 181 PHE A N 1
ATOM 1407 C CA . PHE A 1 181 ? 41.021 -39.124 -35.746 1.00 80.69 181 PHE A CA 1
ATOM 1408 C C . PHE A 1 181 ? 41.718 -39.440 -37.078 1.00 80.69 181 PHE A C 1
ATOM 1410 O O . PHE A 1 181 ? 41.816 -40.605 -37.450 1.00 80.69 181 PHE A O 1
ATOM 1417 N N . GLU A 1 182 ? 42.176 -38.422 -37.809 1.00 78.81 182 GLU A N 1
ATOM 1418 C CA . GLU A 1 182 ? 42.859 -38.576 -39.104 1.00 78.81 182 GLU A CA 1
ATOM 1419 C C . GLU A 1 182 ? 44.384 -38.786 -38.978 1.00 78.81 182 GLU A C 1
ATOM 1421 O O . GLU A 1 182 ? 45.077 -38.877 -39.993 1.00 78.81 182 GLU A O 1
ATOM 1426 N N . ARG A 1 183 ? 44.914 -38.856 -37.750 1.00 61.19 183 ARG A N 1
ATOM 1427 C CA . ARG A 1 183 ? 46.340 -39.033 -37.440 1.00 61.19 183 ARG A CA 1
ATOM 1428 C C . ARG A 1 183 ? 46.632 -40.426 -36.895 1.00 61.19 183 ARG A C 1
ATOM 1430 O O . ARG A 1 183 ? 47.708 -40.953 -37.252 1.00 61.19 183 ARG A O 1
#

pLDDT: mean 77.24, std 14.25, range [36.5, 93.56]

Sequence (183 aa):
MTQEPEFNTSHPEYVPFSNAYIGHVMTGGIVAVTVGIVYWLLSIPFSALKVNLQDFVIFIVLVVIGSELIVTLLQRPLVIKARHGSPGGALYAAYEVIVTPVVAGIGAFLAFQSIAIGGTMFALFLVACLLVAFLTKPWERGLSRAEVRSKYEETKQFIKDDIVEERRKNADVSDEHRKLFER

Secondary structure (DSSP, 8-state):
--PPP---TTS-----HHHHHHHHHHHHHHHHHHHHHHHHHHHTT-GGG---HHHHHHHHHHHHHHHHHHHHHHHHHHHHHHTSSS--SHHHHHHHHHHHHHHHHHHHHHHH--HHHHHHHHHHHHHHHHHHHHHH-TTSPPPPHHHHHHHHHHHHHHHHHHHHHHHHHHHHHHHHHHHHHT-

Foldseek 3Di:
DPPDPPDDPPDQPDDPLVRQLVVQLVLLVVLLVVLLVVLVVVCPVPVLSDDDPVLSVVLSVCLSNVLSVVLSVVCVVVCVVCSAPQSAADVNLCSQLQSSLQSQLVSQCVSVVDNVNSVSSSVSSNVSSVVVCVVVVSNDGDDGPVRVVVVVVVVVVVVVVVVVVVVVVVVVVVVVVVVVVVD

Radius of gyration: 25.7 Å; chains: 1; bounding box: 63×57×65 Å